Protein AF-A0A958H2D5-F1 (afdb_monomer)

Sequence (97 aa):
MSDNRQVYRGIKKGLLQLYPKQLTGNQVRHLNTLTGMMTGIVQGKRCHFETMASKTPGSGKVTSRVKRFSRYTQNERIDQETYFIVKRQLEIPNSDN

Secondary structure (DSSP, 8-state):
--HHHHHHHHHHHHHHHHS-S---HHHHHHHHHHHHHHHHHHHHSS--HHHHHHHS--SS-HHHHHHHHHHHHH-HHHIIIIIHHHHHH--------

Radius of gyration: 15.42 Å; Cα contacts (8 Å, |Δi|>4): 78; chains: 1; bounding box: 40×39×40 Å

Structure (mmCIF, N/CA/C/O backbone):
data_AF-A0A958H2D5-F1
#
_entry.id   AF-A0A958H2D5-F1
#
loop_
_atom_site.group_PDB
_atom_site.id
_atom_site.type_symbol
_atom_site.label_atom_id
_atom_site.label_alt_id
_atom_site.label_comp_id
_atom_site.label_asym_id
_atom_site.label_entity_id
_atom_site.label_seq_id
_atom_site.pdbx_PDB_ins_code
_atom_site.Cartn_x
_atom_site.Cartn_y
_atom_site.Cartn_z
_atom_site.occupancy
_atom_site.B_iso_or_equiv
_atom_site.auth_seq_id
_atom_site.auth_comp_id
_atom_site.auth_asym_id
_atom_site.auth_atom_id
_atom_site.pdbx_PDB_model_num
ATOM 1 N N . MET A 1 1 ? 0.862 5.735 -18.693 1.00 49.72 1 MET A N 1
ATOM 2 C CA . MET A 1 1 ? 0.996 5.748 -17.210 1.00 49.72 1 MET A CA 1
ATOM 3 C C . MET A 1 1 ? 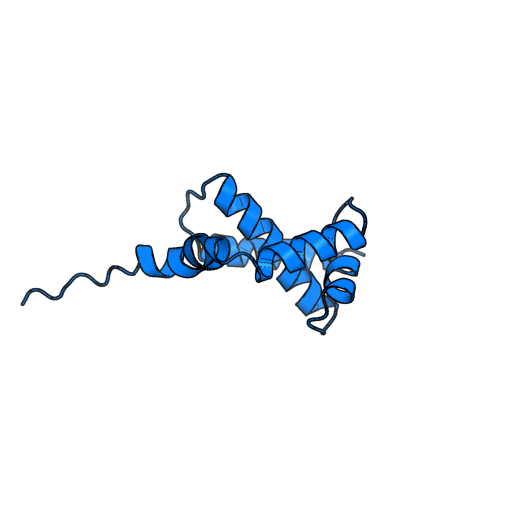-0.360 5.980 -16.509 1.00 49.72 1 MET A C 1
ATOM 5 O O . MET A 1 1 ? -0.445 6.779 -15.582 1.00 49.72 1 MET A O 1
ATOM 9 N N . SER A 1 2 ? -1.414 5.258 -16.918 1.00 55.47 2 SER A N 1
ATOM 10 C CA . SER A 1 2 ? -2.751 5.250 -16.282 1.00 55.47 2 SER A CA 1
ATOM 11 C C . SER A 1 2 ? -2.930 4.024 -15.368 1.00 55.47 2 SER A C 1
ATOM 13 O O . SER A 1 2 ? -3.500 4.116 -14.278 1.00 55.47 2 SER A O 1
ATOM 15 N N . ASP A 1 3 ? -2.324 2.902 -15.762 1.00 70.81 3 ASP A N 1
ATOM 16 C CA . ASP A 1 3 ? -2.547 1.584 -15.161 1.00 70.81 3 ASP A CA 1
ATOM 17 C C . ASP A 1 3 ? -2.143 1.490 -13.692 1.00 70.81 3 ASP A C 1
ATOM 19 O O . ASP A 1 3 ? -2.891 0.950 -12.885 1.00 70.81 3 ASP A O 1
ATOM 23 N N . ASN A 1 4 ? -1.015 2.079 -13.284 1.00 73.81 4 ASN A N 1
ATOM 24 C CA . ASN A 1 4 ? -0.505 1.928 -11.91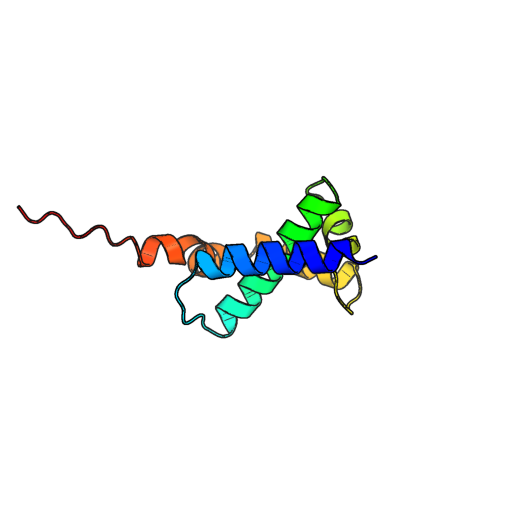4 1.00 73.81 4 ASN A CA 1
ATOM 25 C C . ASN A 1 4 ? -1.501 2.453 -10.864 1.00 73.81 4 ASN A C 1
ATOM 27 O O . ASN A 1 4 ? -1.647 1.879 -9.784 1.00 73.81 4 ASN A O 1
ATOM 31 N N . ARG A 1 5 ? -2.192 3.562 -11.171 1.00 80.06 5 ARG A N 1
ATOM 32 C CA . ARG A 1 5 ? -3.215 4.139 -10.284 1.00 80.06 5 ARG A CA 1
ATOM 33 C C . ARG A 1 5 ? -4.522 3.356 -10.356 1.00 80.06 5 ARG A C 1
ATOM 35 O O . ARG A 1 5 ? -5.206 3.267 -9.339 1.00 80.06 5 ARG A O 1
ATOM 42 N N . GLN A 1 6 ? -4.868 2.801 -11.517 1.00 83.25 6 GLN A N 1
ATOM 43 C CA . GLN A 1 6 ? -6.047 1.947 -11.671 1.00 83.25 6 GLN A CA 1
ATOM 44 C C . GLN A 1 6 ? -5.890 0.638 -10.890 1.00 83.25 6 GLN A C 1
ATOM 46 O O . GLN A 1 6 ? -6.768 0.313 -10.095 1.00 83.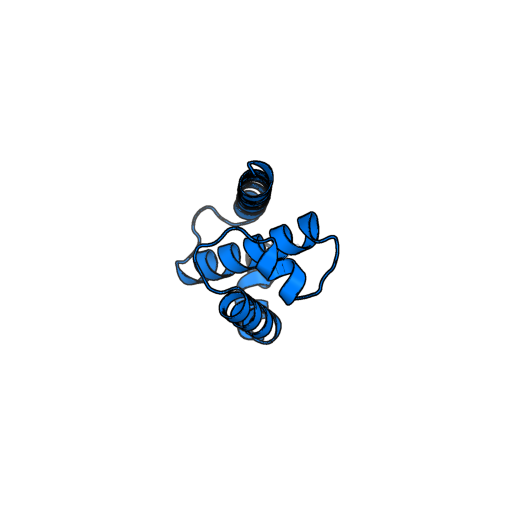25 6 GLN A O 1
ATOM 51 N N . VAL A 1 7 ? -4.740 -0.036 -11.006 1.00 83.62 7 VAL A N 1
ATOM 52 C CA . VAL A 1 7 ? -4.396 -1.237 -10.225 1.00 83.62 7 VAL A CA 1
ATOM 53 C C . VAL A 1 7 ? -4.434 -0.930 -8.729 1.00 83.62 7 VAL A C 1
ATOM 55 O O . VAL A 1 7 ? -5.098 -1.638 -7.976 1.00 83.62 7 VAL A O 1
ATOM 58 N N . TYR A 1 8 ? -3.822 0.180 -8.300 1.00 87.19 8 TYR A N 1
ATOM 59 C CA . TYR A 1 8 ? -3.881 0.609 -6.901 1.00 87.19 8 TYR A CA 1
ATOM 60 C C . TYR A 1 8 ? -5.319 0.794 -6.399 1.00 87.19 8 TYR A C 1
ATOM 62 O O . TYR A 1 8 ? -5.671 0.322 -5.320 1.00 87.19 8 TYR A O 1
ATOM 70 N N . ARG A 1 9 ? -6.170 1.478 -7.176 1.00 85.94 9 ARG A N 1
ATOM 71 C CA . ARG A 1 9 ? -7.578 1.713 -6.819 1.00 85.94 9 ARG A CA 1
ATOM 72 C C . ARG A 1 9 ? -8.387 0.417 -6.790 1.00 85.94 9 ARG A C 1
ATOM 74 O O . ARG A 1 9 ? -9.200 0.259 -5.885 1.00 85.94 9 ARG A O 1
ATOM 81 N N . GLY A 1 10 ? -8.155 -0.491 -7.737 1.00 88.00 10 GLY A N 1
ATOM 82 C CA . GLY A 1 10 ? -8.809 -1.798 -7.790 1.00 88.00 10 GLY A CA 1
ATOM 83 C C . GLY A 1 10 ? -8.477 -2.646 -6.565 1.00 88.00 10 GLY A C 1
ATOM 84 O O . GLY A 1 10 ? -9.384 -3.090 -5.865 1.00 88.00 10 GLY A O 1
ATOM 85 N N . ILE A 1 11 ? -7.187 -2.762 -6.236 1.00 86.06 11 ILE A N 1
ATOM 86 C CA . ILE A 1 11 ? -6.719 -3.473 -5.038 1.00 86.06 11 ILE A CA 1
ATOM 87 C C . ILE A 1 11 ? -7.286 -2.821 -3.775 1.00 86.06 11 ILE A C 1
ATOM 89 O O . ILE A 1 11 ? -7.819 -3.514 -2.914 1.00 86.06 11 ILE A O 1
ATOM 93 N N . LYS A 1 12 ? -7.247 -1.486 -3.676 1.00 87.06 12 LYS A N 1
ATOM 94 C CA . LYS A 1 12 ? -7.803 -0.767 -2.524 1.00 87.06 12 LYS A CA 1
ATOM 95 C C . LYS A 1 12 ? -9.296 -1.036 -2.347 1.00 87.06 12 LYS A C 1
ATOM 97 O O . LYS A 1 12 ? -9.743 -1.230 -1.222 1.00 87.0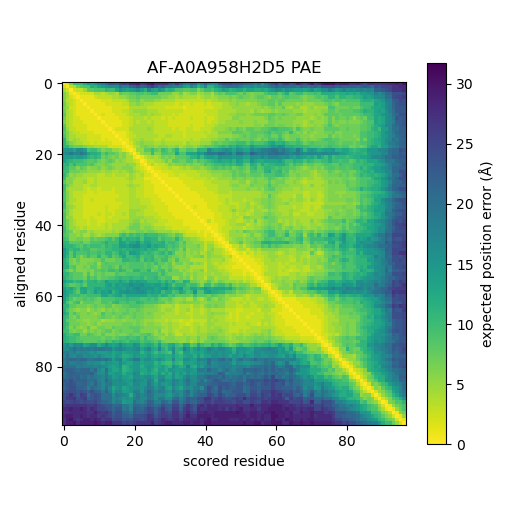6 12 LYS A O 1
ATOM 102 N N . LYS A 1 13 ? -10.063 -1.038 -3.440 1.00 86.75 13 LYS A N 1
ATOM 103 C CA . LYS A 1 13 ? -11.504 -1.313 -3.420 1.00 86.75 13 LYS A CA 1
ATOM 104 C C . LYS A 1 13 ? -11.787 -2.747 -2.969 1.00 86.75 13 LYS A C 1
ATOM 106 O O . LYS A 1 13 ? -12.648 -2.927 -2.120 1.00 86.75 13 LYS A O 1
ATOM 111 N N . GLY A 1 14 ? -11.044 -3.727 -3.487 1.00 84.44 14 GLY A N 1
ATOM 112 C CA . GLY A 1 14 ? -11.170 -5.128 -3.075 1.00 84.44 14 GLY A CA 1
ATOM 113 C C . GLY A 1 14 ? -10.815 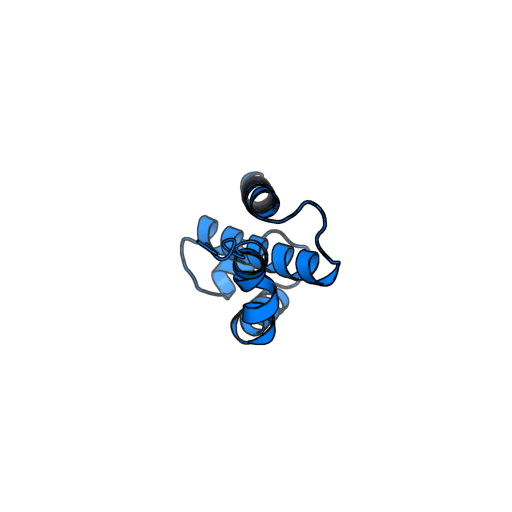-5.333 -1.604 1.00 84.44 14 GLY A C 1
ATOM 114 O O . GLY A 1 14 ? -11.573 -5.957 -0.874 1.00 84.44 14 GLY A O 1
ATOM 115 N N . LEU A 1 15 ? -9.727 -4.719 -1.129 1.00 81.88 15 LEU A N 1
ATOM 116 C CA . LEU A 1 15 ? -9.377 -4.757 0.291 1.00 81.88 15 LEU A CA 1
ATOM 117 C C . LEU A 1 15 ? -10.489 -4.142 1.144 1.00 81.88 15 LEU A C 1
ATOM 119 O O . LEU A 1 15 ? -10.950 -4.784 2.073 1.00 81.88 15 LEU A O 1
ATOM 123 N N . LEU A 1 16 ? -10.991 -2.952 0.803 1.00 80.62 16 LEU A N 1
ATOM 124 C CA . LEU A 1 16 ? -12.088 -2.314 1.544 1.00 80.62 16 LEU A CA 1
ATOM 125 C C . LEU A 1 16 ? -13.383 -3.143 1.589 1.00 80.62 16 LEU A C 1
ATOM 127 O O . LEU A 1 16 ? -14.171 -2.936 2.502 1.00 80.62 16 LEU A O 1
ATOM 131 N N . GLN A 1 17 ? -13.613 -4.062 0.645 1.00 80.12 17 GLN A N 1
ATOM 132 C CA . GLN A 1 17 ? -14.747 -4.995 0.702 1.00 80.12 17 GLN A CA 1
ATOM 133 C C . GLN A 1 17 ? -14.560 -6.101 1.750 1.00 80.12 17 GLN A C 1
ATOM 135 O O . GLN A 1 17 ? -15.549 -6.632 2.241 1.00 80.12 17 GLN A O 1
ATOM 140 N N . LEU A 1 18 ? -13.315 -6.442 2.092 1.00 76.69 18 LEU A N 1
ATOM 141 C CA . LEU A 1 18 ? -12.981 -7.467 3.086 1.00 76.69 18 LEU A CA 1
ATOM 142 C C . LEU A 1 18 ? -12.967 -6.927 4.522 1.00 76.69 18 LEU A C 1
ATOM 144 O O . LEU A 1 18 ? -12.969 -7.711 5.468 1.00 76.69 18 LEU A O 1
ATOM 148 N N . TYR A 1 19 ? -12.933 -5.604 4.694 1.00 71.56 19 TYR A N 1
ATOM 149 C CA . TYR A 1 19 ? -12.889 -4.962 6.005 1.00 71.56 19 TYR A CA 1
ATOM 150 C C . TYR A 1 19 ? -14.252 -4.373 6.403 1.00 71.56 19 TYR A C 1
ATOM 152 O O . TYR A 1 19 ? -15.022 -3.949 5.538 1.00 71.56 19 TYR A O 1
ATOM 160 N N . PRO A 1 20 ? -14.560 -4.296 7.713 1.00 67.06 20 PRO A N 1
ATOM 161 C CA . PRO A 1 20 ? -15.779 -3.651 8.191 1.00 67.06 20 PRO A CA 1
ATOM 162 C C . PRO A 1 20 ? -15.834 -2.175 7.768 1.00 67.06 20 PRO A C 1
ATOM 164 O O . PRO A 1 20 ? -14.807 -1.511 7.612 1.00 67.06 20 PRO A O 1
ATOM 167 N N . LYS A 1 21 ? -17.055 -1.636 7.616 1.00 66.31 21 LYS A N 1
ATOM 168 C CA . LYS A 1 21 ? -17.309 -0.262 7.128 1.00 66.31 21 LYS A CA 1
ATOM 169 C C . LYS A 1 21 ? -16.611 0.843 7.941 1.00 66.31 21 LYS A C 1
ATOM 171 O O . LYS A 1 21 ? -16.457 1.946 7.420 1.00 66.31 21 LYS A O 1
ATOM 176 N N . GLN A 1 22 ? -16.191 0.576 9.179 1.00 66.31 22 GLN A N 1
ATOM 177 C CA . GLN A 1 22 ? -15.413 1.506 9.998 1.00 66.31 22 GLN A CA 1
ATOM 178 C C . GLN A 1 22 ? -14.018 0.943 10.272 1.00 66.31 22 GLN A C 1
ATOM 180 O O . GLN A 1 22 ? -13.840 0.044 11.088 1.00 66.31 22 GLN A O 1
ATOM 185 N N . LEU A 1 23 ? -13.028 1.510 9.585 1.00 70.94 23 LEU A N 1
ATOM 186 C CA . LEU A 1 23 ? -11.612 1.302 9.864 1.00 70.94 23 LEU A CA 1
ATOM 187 C C . LEU A 1 23 ? -11.094 2.448 10.735 1.00 70.94 23 LEU A C 1
ATOM 189 O O . LEU A 1 23 ? -11.367 3.617 10.453 1.00 70.94 23 LEU A O 1
ATOM 193 N N . THR A 1 24 ? -10.293 2.138 11.751 1.00 77.38 24 THR A N 1
ATOM 194 C CA . THR A 1 24 ? -9.598 3.166 12.539 1.00 77.38 24 THR A CA 1
ATOM 195 C C . THR A 1 24 ? -8.513 3.857 11.701 1.00 77.38 24 THR A C 1
ATOM 197 O O . THR A 1 24 ? -8.005 3.309 10.719 1.00 77.38 24 THR A O 1
ATOM 200 N N . GLY A 1 25 ? -8.105 5.074 12.084 1.00 74.81 25 GLY A N 1
ATOM 201 C CA . GLY A 1 25 ? -7.085 5.835 11.344 1.00 74.81 25 GLY A CA 1
ATOM 202 C C . GLY A 1 25 ? -5.751 5.087 11.171 1.00 74.81 25 GLY A C 1
ATOM 203 O O . GLY A 1 25 ? -5.097 5.208 10.129 1.00 74.81 25 GLY A O 1
ATOM 204 N N . ASN A 1 26 ? -5.383 4.252 12.148 1.00 74.50 26 ASN A N 1
ATOM 205 C CA . ASN A 1 26 ? -4.214 3.376 12.062 1.00 74.50 26 ASN A CA 1
ATOM 206 C C . ASN A 1 26 ? -4.435 2.251 11.044 1.00 74.50 26 ASN A C 1
ATOM 208 O O . ASN A 1 26 ? -3.609 2.074 10.147 1.00 74.50 26 ASN A O 1
ATOM 212 N N . GLN A 1 27 ? -5.580 1.565 11.095 1.00 74.81 27 GLN A N 1
ATOM 213 C CA . GLN A 1 27 ? -5.925 0.506 10.142 1.00 74.81 27 GLN A CA 1
ATOM 214 C C . GLN A 1 27 ? -5.950 1.019 8.697 1.00 74.81 27 GLN A C 1
ATOM 216 O O . GLN A 1 27 ? -5.401 0.376 7.805 1.00 74.81 27 GLN A O 1
ATOM 221 N N . VAL A 1 28 ? -6.474 2.226 8.452 1.00 79.69 28 VAL A N 1
ATOM 222 C CA . VAL A 1 28 ? -6.438 2.858 7.120 1.00 79.69 28 VAL A CA 1
ATOM 223 C C . VAL A 1 28 ? -4.997 3.088 6.645 1.00 79.69 28 VAL A C 1
ATOM 225 O O . VAL A 1 28 ? -4.681 2.882 5.468 1.00 79.69 28 VAL A O 1
ATOM 228 N N . ARG A 1 29 ? -4.086 3.495 7.538 1.00 79.81 29 ARG A N 1
ATOM 229 C CA . ARG A 1 29 ? -2.663 3.685 7.208 1.00 79.81 29 ARG A CA 1
ATOM 230 C C . ARG A 1 29 ? -1.980 2.357 6.862 1.00 79.81 29 ARG A C 1
ATOM 232 O O . ARG A 1 29 ? -1.198 2.311 5.904 1.00 79.81 29 ARG A O 1
ATOM 239 N N . HIS A 1 30 ? -2.296 1.291 7.594 1.00 78.25 30 HIS A N 1
ATOM 240 C CA . HIS A 1 30 ? -1.805 -0.057 7.309 1.00 78.25 30 HIS A CA 1
ATOM 241 C C . HIS A 1 30 ? -2.344 -0.574 5.973 1.00 78.25 30 HIS A C 1
ATOM 243 O O . HIS A 1 30 ? -1.555 -0.965 5.115 1.00 78.25 30 HIS A O 1
ATOM 249 N N . LEU A 1 31 ? -3.647 -0.433 5.730 1.00 81.44 31 LEU A N 1
ATOM 250 C CA . LEU A 1 31 ? -4.307 -0.818 4.483 1.00 81.44 31 LEU A CA 1
ATOM 251 C C . LEU A 1 31 ? -3.711 -0.111 3.261 1.00 81.44 31 LEU A C 1
ATOM 253 O O . LEU A 1 31 ? -3.455 -0.735 2.233 1.00 81.44 31 LEU A O 1
ATOM 257 N N . ASN A 1 32 ? -3.427 1.189 3.368 1.00 84.69 32 ASN A N 1
ATOM 258 C CA . ASN A 1 32 ? -2.773 1.934 2.291 1.00 84.69 32 ASN A CA 1
ATOM 259 C C . ASN A 1 32 ? -1.354 1.410 2.003 1.00 84.69 32 ASN A C 1
ATOM 261 O O . ASN A 1 32 ? -0.924 1.428 0.846 1.00 84.69 32 ASN A O 1
ATOM 265 N N . THR A 1 33 ? -0.634 0.946 3.032 1.00 83.38 33 THR A N 1
ATOM 266 C CA . THR A 1 33 ? 0.706 0.354 2.888 1.00 83.38 33 THR A CA 1
ATOM 267 C C . THR A 1 33 ? 0.623 -1.022 2.229 1.00 83.38 33 THR A C 1
ATOM 269 O O . THR A 1 33 ? 1.328 -1.250 1.247 1.00 83.38 33 THR A O 1
ATOM 272 N N . LEU A 1 34 ? -0.309 -1.875 2.671 1.00 83.75 34 LEU A N 1
ATOM 273 C CA . LEU A 1 34 ? -0.588 -3.184 2.074 1.00 83.75 34 LEU A CA 1
ATOM 274 C C . LEU A 1 34 ? -1.001 -3.065 0.601 1.00 83.75 34 LEU A C 1
ATOM 276 O O . LEU A 1 34 ? -0.435 -3.729 -0.263 1.00 83.75 34 LEU A O 1
ATOM 280 N N . THR A 1 35 ? -1.918 -2.141 0.298 1.00 87.56 35 THR A N 1
ATOM 281 C CA . THR A 1 35 ? -2.344 -1.835 -1.077 1.00 87.56 35 THR A CA 1
ATOM 282 C C . THR A 1 35 ? -1.142 -1.452 -1.941 1.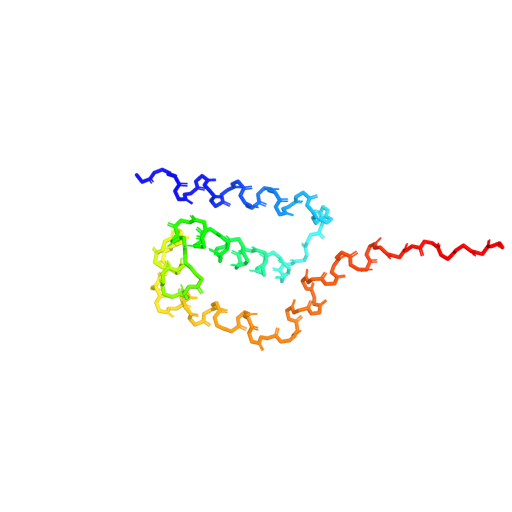00 87.56 35 THR A C 1
ATOM 284 O O . THR A 1 35 ? -1.016 -1.917 -3.074 1.00 87.56 35 THR A O 1
ATOM 287 N N . GLY A 1 36 ? -0.240 -0.615 -1.416 1.00 84.06 36 GLY A N 1
ATOM 288 C CA . GLY A 1 36 ? 0.980 -0.216 -2.115 1.00 84.06 36 GLY A CA 1
ATOM 289 C C . GLY A 1 36 ? 1.892 -1.404 -2.409 1.00 84.06 36 GLY A C 1
ATOM 290 O O . GLY A 1 36 ? 2.340 -1.565 -3.540 1.00 84.06 36 GLY A O 1
ATOM 291 N N . MET A 1 37 ? 2.097 -2.280 -1.426 1.00 82.31 37 MET A N 1
ATOM 292 C CA . MET A 1 37 ? 2.884 -3.500 -1.598 1.00 82.31 37 MET A CA 1
ATOM 293 C C . MET A 1 37 ? 2.276 -4.422 -2.663 1.00 82.31 37 MET A C 1
ATOM 295 O O . MET A 1 37 ? 2.947 -4.747 -3.638 1.00 82.31 37 MET A O 1
ATOM 299 N N . MET A 1 38 ? 0.990 -4.761 -2.561 1.00 84.12 38 MET A N 1
ATOM 300 C CA . MET A 1 38 ? 0.298 -5.593 -3.556 1.00 84.12 38 MET A CA 1
ATOM 301 C C . MET A 1 38 ? 0.364 -4.984 -4.963 1.00 84.12 38 MET A C 1
ATOM 303 O O . MET A 1 38 ? 0.675 -5.671 -5.931 1.00 84.12 38 MET A O 1
ATOM 307 N N . THR A 1 39 ? 0.168 -3.669 -5.075 1.00 85.00 39 THR A N 1
ATOM 308 C CA . THR A 1 39 ? 0.295 -2.929 -6.340 1.00 85.00 39 THR A CA 1
ATOM 309 C C . THR A 1 39 ? 1.706 -3.027 -6.923 1.00 85.00 39 THR A C 1
ATOM 311 O O . THR A 1 39 ? 1.873 -3.147 -8.138 1.00 85.00 39 THR A O 1
ATOM 314 N N . GLY A 1 40 ? 2.730 -2.965 -6.070 1.00 80.62 40 GLY A N 1
ATOM 315 C CA . GLY A 1 40 ? 4.126 -3.141 -6.453 1.00 80.62 40 GLY A CA 1
ATOM 316 C C . GLY A 1 40 ? 4.445 -4.565 -6.910 1.00 80.62 40 GLY A C 1
ATOM 317 O O . GLY A 1 40 ? 5.182 -4.725 -7.878 1.00 80.62 40 GLY A O 1
ATOM 318 N N . ILE A 1 41 ? 3.860 -5.583 -6.271 1.00 84.19 41 ILE A N 1
ATOM 319 C CA . ILE A 1 41 ? 4.026 -6.997 -6.647 1.00 84.19 41 ILE A CA 1
ATOM 320 C C . ILE A 1 41 ? 3.364 -7.269 -7.997 1.00 84.19 41 ILE A C 1
ATOM 322 O O . ILE A 1 41 ? 4.021 -7.777 -8.901 1.00 84.19 41 ILE A O 1
ATOM 326 N N . VAL A 1 42 ? 2.096 -6.875 -8.164 1.00 82.00 42 VAL A N 1
ATOM 327 C CA . VAL A 1 42 ? 1.327 -7.103 -9.402 1.00 82.00 42 VAL A CA 1
ATOM 328 C C . VAL A 1 42 ? 2.020 -6.471 -10.609 1.00 82.00 42 VAL A C 1
ATOM 330 O O . VAL A 1 42 ? 2.109 -7.079 -11.672 1.00 82.00 42 VAL A O 1
ATOM 333 N N . GLN A 1 43 ? 2.568 -5.268 -10.446 1.00 79.25 43 GLN A N 1
ATOM 334 C CA . GLN A 1 43 ? 3.234 -4.566 -11.54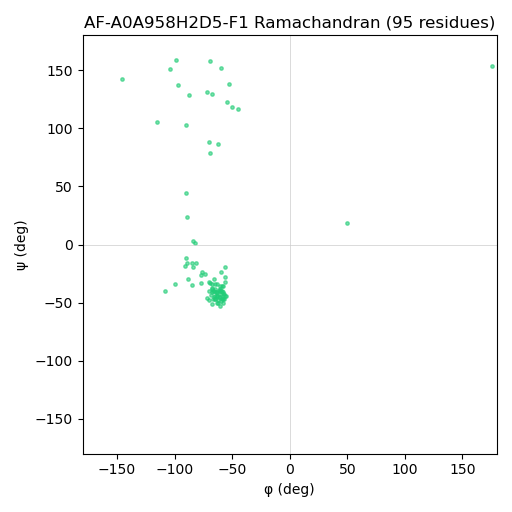2 1.00 79.25 43 GLN A CA 1
ATOM 335 C C . GLN A 1 43 ? 4.701 -4.956 -11.731 1.00 79.25 43 GLN A C 1
ATOM 337 O O . GLN A 1 43 ? 5.206 -4.945 -12.850 1.00 79.25 43 GLN A O 1
ATOM 342 N N . GLY A 1 44 ? 5.411 -5.240 -10.640 1.00 73.31 44 GLY A N 1
ATOM 343 C CA . GLY A 1 44 ? 6.818 -5.624 -10.667 1.00 73.31 44 GLY A CA 1
ATOM 344 C C . GLY A 1 44 ? 7.036 -7.099 -10.998 1.00 73.31 44 GLY A C 1
ATOM 345 O O . GLY A 1 44 ? 8.164 -7.474 -11.310 1.00 73.31 44 GLY A O 1
ATOM 346 N N . LYS A 1 45 ? 5.983 -7.929 -10.898 1.00 74.94 45 LYS A N 1
ATOM 347 C CA . LYS A 1 45 ? 6.003 -9.401 -11.001 1.00 74.94 45 LYS A CA 1
ATOM 348 C C . LYS A 1 45 ? 7.069 -10.067 -10.117 1.00 74.94 45 LYS A C 1
ATOM 350 O O . LYS A 1 45 ? 7.466 -11.202 -10.358 1.00 74.94 45 LYS A O 1
ATOM 355 N N . ARG A 1 46 ? 7.570 -9.342 -9.114 1.00 74.06 46 ARG A N 1
ATOM 356 C CA . ARG A 1 46 ? 8.642 -9.744 -8.202 1.00 74.06 46 ARG A CA 1
ATOM 357 C C . ARG A 1 46 ? 8.365 -9.163 -6.823 1.00 74.06 46 ARG A C 1
ATOM 359 O O . ARG A 1 46 ? 7.932 -8.018 -6.706 1.00 74.06 46 ARG A O 1
ATOM 366 N N . CYS A 1 47 ? 8.680 -9.932 -5.786 1.00 72.81 47 CYS A N 1
ATOM 367 C CA . CYS A 1 47 ? 8.450 -9.568 -4.384 1.00 72.81 47 CYS A CA 1
ATOM 368 C C . CYS A 1 47 ? 9.622 -8.798 -3.750 1.00 72.81 47 CYS A C 1
ATOM 370 O O . CYS A 1 47 ? 9.806 -8.832 -2.538 1.00 72.81 47 CYS A O 1
ATOM 372 N N . HIS A 1 48 ? 10.448 -8.124 -4.554 1.00 80.06 48 HIS A N 1
ATOM 373 C CA . HIS A 1 48 ? 11.576 -7.355 -4.039 1.00 80.06 48 HIS A CA 1
ATOM 374 C C . HIS A 1 48 ? 11.136 -5.927 -3.688 1.00 80.06 48 HIS A C 1
ATOM 376 O O . HIS A 1 48 ? 10.536 -5.240 -4.520 1.00 80.06 48 HIS A O 1
ATOM 382 N N . PHE A 1 49 ? 11.437 -5.458 -2.470 1.00 77.88 49 PHE A N 1
ATOM 383 C CA . PHE A 1 49 ? 10.905 -4.189 -1.955 1.00 77.88 49 PHE A CA 1
ATOM 384 C C . PHE A 1 49 ? 11.243 -2.978 -2.828 1.00 77.88 49 PHE A C 1
ATOM 386 O O . PHE A 1 49 ? 10.405 -2.089 -2.975 1.00 77.88 49 PHE A O 1
ATOM 393 N N . GLU A 1 50 ? 12.425 -2.937 -3.443 1.00 78.94 50 GLU A N 1
ATOM 394 C CA . GLU A 1 50 ? 12.825 -1.842 -4.335 1.00 78.94 50 GLU A CA 1
ATOM 395 C C . GLU A 1 50 ? 12.006 -1.824 -5.631 1.00 78.94 50 GLU A C 1
ATOM 397 O O . GLU A 1 50 ? 11.495 -0.781 -6.057 1.00 78.94 50 GLU A O 1
ATOM 402 N N . THR A 1 51 ? 11.798 -3.000 -6.226 1.00 76.25 51 THR A N 1
ATOM 403 C CA . THR A 1 51 ? 10.960 -3.173 -7.418 1.00 76.25 51 THR A CA 1
ATOM 404 C C . THR A 1 51 ? 9.510 -2.804 -7.114 1.00 76.25 51 THR A C 1
ATOM 406 O O . THR A 1 51 ? 8.876 -2.076 -7.875 1.00 76.25 51 THR A O 1
ATOM 409 N N . MET A 1 52 ? 8.996 -3.211 -5.955 1.00 77.31 52 MET A N 1
ATOM 410 C CA . MET A 1 52 ? 7.647 -2.860 -5.518 1.00 77.31 52 MET A CA 1
ATOM 411 C C . MET A 1 52 ? 7.506 -1.351 -5.282 1.00 77.31 52 MET A C 1
ATOM 413 O O . MET A 1 52 ? 6.560 -0.719 -5.759 1.00 77.31 52 MET A O 1
ATOM 417 N N . ALA A 1 53 ? 8.461 -0.747 -4.573 1.00 77.88 53 ALA A N 1
ATOM 418 C CA . ALA A 1 53 ? 8.445 0.669 -4.229 1.00 77.88 53 ALA A CA 1
ATOM 419 C C . ALA A 1 53 ? 8.557 1.567 -5.463 1.00 77.88 53 ALA A C 1
ATOM 421 O O . ALA A 1 53 ? 7.874 2.586 -5.522 1.00 77.88 53 ALA A O 1
ATOM 422 N N . SER A 1 54 ? 9.362 1.192 -6.458 1.00 79.50 54 SER A N 1
ATOM 423 C CA . SER A 1 54 ? 9.493 1.950 -7.710 1.00 79.50 54 SER A CA 1
ATOM 424 C C . SER A 1 54 ? 8.215 1.927 -8.559 1.00 79.50 54 SER A C 1
ATOM 426 O O . SER A 1 54 ? 7.884 2.932 -9.187 1.00 79.50 54 SER A O 1
ATOM 428 N N . LYS A 1 55 ? 7.457 0.822 -8.540 1.00 77.88 55 LYS A N 1
ATOM 429 C CA . LYS A 1 55 ? 6.214 0.652 -9.319 1.00 77.88 55 LYS A CA 1
ATOM 430 C C . LYS A 1 55 ? 4.948 1.127 -8.600 1.00 77.88 55 LYS A C 1
ATOM 432 O O . LYS A 1 55 ? 3.916 1.352 -9.238 1.00 77.88 55 LYS A O 1
ATOM 437 N N . THR A 1 56 ? 5.015 1.321 -7.286 1.00 76.25 56 THR A N 1
ATOM 438 C CA . THR A 1 56 ? 3.900 1.854 -6.496 1.00 76.25 56 THR A CA 1
ATOM 439 C C . THR A 1 56 ? 3.696 3.345 -6.795 1.00 76.25 56 THR A C 1
ATOM 441 O O . THR A 1 56 ? 4.661 4.107 -6.728 1.00 76.25 56 THR A O 1
ATOM 444 N N . PRO A 1 57 ? 2.470 3.818 -7.072 1.00 68.38 57 PRO A N 1
ATOM 445 C CA . PRO A 1 57 ? 2.207 5.250 -7.213 1.00 68.38 57 PRO A CA 1
ATOM 446 C C . PRO A 1 57 ? 2.365 5.988 -5.867 1.00 68.38 57 PRO A C 1
ATOM 448 O O . PRO A 1 57 ? 1.793 5.584 -4.858 1.00 68.38 57 PRO A O 1
ATOM 451 N N . GLY A 1 58 ? 3.134 7.085 -5.841 1.00 69.31 58 GLY A N 1
ATOM 452 C CA . GLY A 1 58 ? 3.307 7.938 -4.657 1.00 69.31 58 GLY A CA 1
ATOM 453 C C . GLY A 1 58 ? 4.328 9.062 -4.864 1.00 69.31 58 GLY A C 1
ATOM 454 O O . GLY A 1 58 ? 5.236 8.925 -5.677 1.00 69.31 58 GLY A O 1
ATOM 455 N N . SER A 1 59 ? 4.191 10.164 -4.120 1.00 61.88 59 SER A N 1
ATOM 456 C CA . SER A 1 59 ? 5.028 11.376 -4.231 1.00 61.88 59 SER A CA 1
ATOM 457 C C . SER A 1 59 ? 6.348 11.324 -3.441 1.00 61.88 59 SER A C 1
ATOM 459 O O . SER A 1 59 ? 7.093 12.297 -3.413 1.00 61.88 59 SER A O 1
ATOM 461 N N . GLY A 1 60 ? 6.657 10.202 -2.782 1.00 73.62 60 GLY A N 1
ATOM 462 C CA . GLY A 1 60 ? 7.847 10.050 -1.936 1.00 73.62 60 GLY A CA 1
ATOM 463 C C . GLY A 1 60 ? 9.029 9.347 -2.613 1.00 73.62 60 GLY A C 1
ATOM 464 O O . GLY A 1 60 ? 8.863 8.543 -3.537 1.00 73.62 60 GLY A O 1
ATOM 465 N N . LYS A 1 61 ? 10.241 9.571 -2.078 1.00 82.56 61 LYS A N 1
ATOM 466 C CA . LYS A 1 61 ? 11.463 8.848 -2.483 1.00 82.56 61 LYS A CA 1
ATOM 467 C C . LYS A 1 61 ? 11.243 7.329 -2.416 1.00 82.56 61 LYS A C 1
ATOM 469 O O . LYS A 1 61 ? 10.644 6.824 -1.464 1.00 82.56 61 LYS A O 1
ATOM 474 N N . VAL A 1 62 ? 11.735 6.594 -3.417 1.00 80.94 62 VAL A N 1
ATOM 475 C CA . VAL A 1 62 ? 11.638 5.119 -3.483 1.00 80.94 62 VAL A CA 1
ATOM 476 C C . VAL A 1 62 ? 12.227 4.483 -2.220 1.00 80.94 62 VAL A C 1
ATOM 478 O O . VAL A 1 62 ? 11.574 3.662 -1.586 1.00 80.94 62 VAL A O 1
ATOM 481 N N . THR A 1 63 ? 13.387 4.961 -1.766 1.00 81.12 63 THR A N 1
ATOM 482 C CA . THR A 1 63 ? 14.073 4.487 -0.550 1.00 81.12 63 THR A CA 1
ATOM 483 C C . THR A 1 63 ? 13.239 4.630 0.728 1.00 81.12 63 THR A C 1
ATOM 485 O O . THR A 1 63 ? 13.269 3.761 1.596 1.00 81.12 63 THR A O 1
ATOM 488 N N . SER A 1 64 ? 12.437 5.693 0.843 1.00 83.44 64 SER A N 1
ATOM 489 C CA . SER A 1 64 ? 11.513 5.881 1.972 1.00 83.44 64 SER A CA 1
ATOM 490 C C . SER A 1 64 ? 10.389 4.840 1.962 1.00 83.44 64 SER A C 1
ATOM 492 O O . SER A 1 64 ? 10.009 4.307 3.006 1.00 83.44 64 SER A O 1
ATOM 494 N N . ARG A 1 65 ? 9.896 4.485 0.770 1.00 80.69 65 ARG A N 1
ATOM 495 C CA . ARG A 1 65 ? 8.876 3.444 0.591 1.00 80.69 65 ARG A CA 1
ATOM 496 C C . ARG A 1 65 ? 9.429 2.049 0.871 1.00 80.69 65 ARG A C 1
ATOM 498 O O . ARG A 1 65 ? 8.763 1.293 1.563 1.00 80.69 65 ARG A O 1
ATOM 505 N N . VAL A 1 66 ? 10.661 1.756 0.450 1.00 83.75 66 VAL A N 1
ATOM 506 C CA . VAL A 1 66 ? 11.367 0.509 0.800 1.00 83.75 66 VAL A CA 1
ATOM 507 C C . VAL A 1 66 ? 11.485 0.360 2.316 1.00 83.75 66 VAL A C 1
ATOM 509 O O . VAL A 1 66 ? 11.063 -0.653 2.867 1.00 83.75 66 VAL A O 1
ATOM 512 N N . LYS A 1 67 ? 11.962 1.399 3.018 1.00 84.12 67 LYS A N 1
ATOM 513 C CA . LYS A 1 67 ? 12.037 1.391 4.490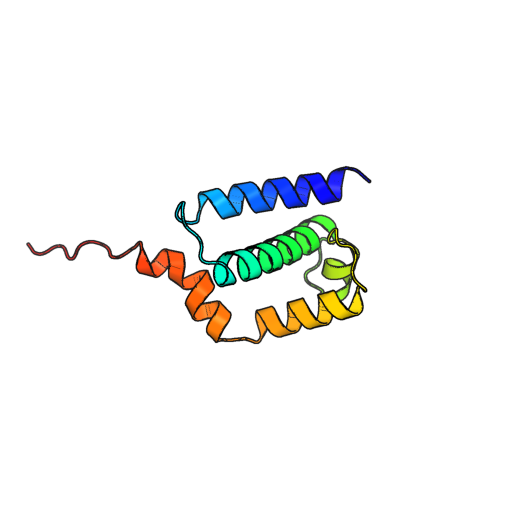 1.00 84.12 67 LYS A CA 1
ATOM 514 C C . LYS A 1 67 ? 10.665 1.203 5.133 1.00 84.12 67 LYS A C 1
ATOM 516 O O . LYS A 1 67 ? 10.547 0.481 6.117 1.00 84.12 67 LYS A O 1
ATOM 521 N N . ARG A 1 68 ? 9.622 1.835 4.585 1.00 81.62 68 ARG A N 1
ATOM 522 C CA . ARG A 1 68 ? 8.243 1.654 5.058 1.00 81.62 68 ARG A CA 1
ATOM 523 C C . ARG A 1 68 ? 7.769 0.210 4.874 1.00 81.62 68 ARG A C 1
ATOM 525 O O . ARG A 1 68 ? 7.182 -0.318 5.806 1.00 81.62 68 ARG A O 1
ATOM 532 N N . PHE A 1 69 ? 8.031 -0.416 3.726 1.00 81.44 69 PHE A N 1
ATOM 533 C CA . PHE A 1 69 ? 7.651 -1.807 3.455 1.00 81.44 69 PHE A CA 1
ATOM 534 C C . PHE A 1 69 ? 8.403 -2.788 4.354 1.00 81.44 69 PHE A C 1
ATOM 536 O O . PHE A 1 69 ? 7.766 -3.617 4.988 1.00 81.44 69 PHE A O 1
ATOM 543 N N . SER A 1 70 ? 9.717 -2.614 4.512 1.00 82.75 70 SER A N 1
ATOM 544 C CA . SER A 1 70 ? 10.526 -3.424 5.431 1.00 82.75 70 SER A CA 1
ATOM 545 C C . SER A 1 70 ? 10.026 -3.325 6.874 1.00 82.75 70 SER A C 1
ATOM 547 O O . SER A 1 70 ? 9.859 -4.339 7.542 1.00 82.75 70 SER A O 1
ATOM 549 N N . ARG A 1 71 ? 9.738 -2.107 7.356 1.00 81.88 71 ARG A N 1
ATOM 550 C CA . ARG A 1 71 ? 9.158 -1.901 8.694 1.00 81.88 71 ARG A CA 1
ATOM 551 C C . ARG A 1 71 ? 7.762 -2.500 8.812 1.00 81.88 71 ARG A C 1
ATOM 553 O O . ARG A 1 71 ? 7.396 -2.946 9.887 1.00 81.88 71 ARG A O 1
ATOM 560 N N . TYR A 1 72 ? 6.981 -2.477 7.734 1.00 76.12 72 TYR A N 1
ATOM 561 C CA . TYR A 1 72 ? 5.636 -3.038 7.718 1.00 76.12 72 TYR A CA 1
ATOM 562 C C . TYR A 1 72 ? 5.660 -4.567 7.854 1.00 76.12 72 TYR A C 1
ATOM 564 O O . TYR A 1 72 ? 4.872 -5.111 8.613 1.00 76.12 72 TYR A O 1
ATOM 572 N N . THR A 1 73 ? 6.594 -5.251 7.187 1.00 75.00 73 THR A N 1
ATOM 573 C CA . THR A 1 73 ? 6.736 -6.718 7.266 1.00 75.00 73 THR A CA 1
ATOM 574 C C . THR A 1 73 ? 7.408 -7.211 8.543 1.00 75.00 73 THR A C 1
ATOM 576 O O . THR A 1 73 ? 7.192 -8.347 8.932 1.00 75.00 73 THR A O 1
ATOM 579 N N . GLN A 1 74 ? 8.242 -6.385 9.179 1.00 77.69 74 GLN A N 1
ATOM 580 C CA . GLN A 1 74 ? 8.971 -6.749 10.403 1.00 77.69 74 GLN A CA 1
ATOM 581 C C . GLN A 1 74 ? 8.210 -6.419 11.694 1.00 77.69 74 GLN A C 1
ATOM 583 O O . GLN A 1 74 ? 8.645 -6.799 12.774 1.00 77.69 74 GLN A O 1
ATOM 588 N N . ASN A 1 75 ? 7.119 -5.656 11.617 1.00 72.31 75 ASN A N 1
ATOM 589 C CA . ASN A 1 75 ? 6.402 -5.211 12.805 1.00 72.31 75 ASN A CA 1
ATOM 590 C C . ASN A 1 75 ? 5.308 -6.219 13.181 1.00 72.31 75 ASN A C 1
ATOM 592 O O . ASN A 1 75 ? 4.228 -6.209 12.596 1.00 72.31 75 ASN A O 1
ATOM 596 N N . GLU A 1 76 ? 5.571 -7.038 14.198 1.00 57.94 76 GLU A N 1
ATOM 597 C CA . GLU A 1 76 ? 4.653 -8.068 14.716 1.00 57.94 76 GLU A CA 1
ATOM 598 C C . GLU A 1 76 ? 3.283 -7.513 15.150 1.00 57.94 76 GLU A C 1
ATOM 600 O O . GLU A 1 76 ? 2.267 -8.198 15.038 1.00 57.94 76 GLU A O 1
ATOM 605 N N . ARG A 1 77 ? 3.204 -6.237 15.566 1.00 61.03 77 ARG A N 1
ATOM 606 C CA . ARG A 1 77 ? 1.915 -5.593 15.895 1.00 61.03 77 ARG A CA 1
ATOM 607 C C . ARG A 1 77 ? 1.003 -5.430 14.684 1.00 61.03 77 ARG A C 1
ATOM 609 O O . ARG A 1 77 ? -0.214 -5.431 14.830 1.00 61.03 77 ARG A O 1
ATOM 616 N N . ILE A 1 78 ? 1.579 -5.277 13.492 1.00 60.66 78 ILE A N 1
ATOM 617 C CA . ILE A 1 78 ? 0.807 -5.169 12.251 1.00 60.66 78 ILE A CA 1
ATOM 618 C C . ILE A 1 78 ? 0.165 -6.511 11.933 1.00 60.66 78 ILE A C 1
ATOM 620 O O . ILE A 1 78 ? -0.957 -6.524 11.431 1.00 60.66 78 ILE A O 1
ATOM 624 N N . ASP A 1 79 ? 0.831 -7.614 12.280 1.00 57.31 79 ASP A N 1
ATOM 625 C CA . ASP A 1 79 ? 0.284 -8.948 12.090 1.00 57.31 79 ASP A CA 1
ATOM 626 C C . ASP A 1 79 ? -0.987 -9.128 12.930 1.00 57.31 79 ASP A C 1
ATOM 628 O O . ASP A 1 79 ? -2.063 -9.401 12.395 1.00 57.31 79 ASP A O 1
ATOM 632 N N . GLN A 1 80 ? -0.883 -8.782 14.218 1.00 54.88 80 GLN A N 1
ATOM 633 C CA . GLN A 1 80 ? -1.971 -8.820 15.198 1.00 54.88 80 GLN A CA 1
ATOM 634 C C . GLN A 1 80 ? -3.141 -7.881 14.868 1.00 54.88 80 GLN A C 1
ATOM 636 O O . GLN A 1 80 ? -4.291 -8.303 14.898 1.00 54.88 80 GLN A O 1
ATOM 641 N N . GLU A 1 81 ? -2.889 -6.619 14.521 1.00 56.81 81 GLU A N 1
ATOM 642 C CA . GLU A 1 81 ? -3.972 -5.664 14.249 1.00 56.81 81 GLU A CA 1
ATOM 643 C C . GLU A 1 81 ? -4.520 -5.717 12.821 1.00 56.81 81 GLU A C 1
ATOM 645 O O . GLU A 1 81 ? -5.607 -5.196 12.605 1.00 56.81 81 GLU A O 1
ATOM 650 N N . THR A 1 82 ? -3.806 -6.277 11.836 1.00 58.16 82 THR A N 1
ATOM 651 C CA . THR A 1 82 ? -4.210 -6.194 10.414 1.00 58.16 82 THR A CA 1
ATOM 652 C C . THR A 1 82 ? -4.712 -7.523 9.858 1.00 58.16 82 THR A C 1
ATOM 654 O O . THR A 1 82 ? -5.702 -7.517 9.122 1.00 58.16 82 THR A O 1
ATOM 657 N N . TYR A 1 83 ? -4.078 -8.653 10.204 1.00 57.44 83 TYR A N 1
ATOM 658 C CA . TYR A 1 83 ? -4.506 -9.975 9.726 1.00 57.44 83 TYR A CA 1
ATOM 659 C C . TYR A 1 83 ? -5.550 -10.619 10.646 1.00 57.44 83 TYR A C 1
ATOM 661 O O . TYR A 1 83 ? -6.449 -11.305 10.159 1.00 57.44 83 TYR A O 1
ATOM 669 N N . PHE A 1 84 ? -5.540 -10.321 11.952 1.00 51.66 84 PHE A N 1
ATOM 670 C CA . PHE A 1 84 ? -6.577 -10.822 12.867 1.00 51.66 84 PHE A CA 1
ATOM 671 C C . PHE A 1 84 ? -7.878 -10.004 12.860 1.00 51.66 84 PHE A C 1
ATOM 673 O O . PHE A 1 84 ? -8.809 -10.389 13.562 1.00 51.66 84 PHE A O 1
ATOM 680 N N . ILE A 1 85 ? -8.027 -8.944 12.049 1.00 51.66 85 ILE A N 1
ATOM 681 C CA . ILE A 1 85 ? -9.345 -8.285 11.885 1.00 51.66 85 ILE A CA 1
ATOM 682 C C . ILE A 1 85 ? -10.372 -9.277 11.326 1.00 51.66 85 ILE A C 1
ATOM 684 O O . ILE A 1 85 ? -11.517 -9.282 11.770 1.00 51.66 85 ILE A O 1
ATOM 688 N N . VAL A 1 86 ? -9.949 -10.180 10.432 1.00 47.50 86 VAL A N 1
ATOM 689 C CA . VAL A 1 86 ? -10.798 -11.297 9.986 1.00 47.50 86 VAL A CA 1
ATOM 690 C C . VAL A 1 86 ? -11.105 -12.235 11.157 1.00 47.50 86 VAL A C 1
ATOM 692 O O . VAL A 1 86 ? -12.243 -12.659 11.329 1.00 47.50 86 VAL A O 1
ATOM 695 N N . LYS A 1 87 ? -10.115 -12.512 12.013 1.00 41.47 87 LYS A N 1
ATOM 696 C CA . LYS A 1 87 ? -10.271 -13.442 13.137 1.00 41.47 87 LYS A CA 1
ATOM 697 C C . LYS A 1 87 ? -11.179 -12.907 14.251 1.00 41.47 87 LYS A C 1
ATOM 699 O O . LYS A 1 87 ? -11.878 -13.700 14.861 1.00 41.47 87 LYS A O 1
ATOM 704 N N . ARG A 1 88 ? -11.213 -11.591 14.497 1.00 42.53 88 ARG A N 1
ATOM 705 C CA . ARG A 1 88 ? -12.088 -10.991 15.523 1.00 42.53 88 ARG A CA 1
ATOM 706 C C . ARG A 1 88 ? -13.554 -10.902 15.093 1.00 42.53 88 ARG A C 1
ATOM 708 O O . ARG A 1 88 ? -14.422 -10.865 15.950 1.00 42.53 88 ARG A O 1
ATOM 715 N N . GLN A 1 89 ? -13.837 -10.883 13.789 1.00 46.19 89 GLN A N 1
ATOM 716 C CA . GLN A 1 89 ? -15.213 -10.934 13.281 1.00 46.19 89 GLN A CA 1
ATOM 717 C C . GLN A 1 89 ? -15.695 -12.372 13.011 1.00 46.19 89 GLN A C 1
ATOM 719 O O . GLN A 1 89 ? -16.897 -12.603 12.943 1.00 46.19 89 GLN A O 1
ATOM 724 N N . LEU A 1 90 ? -14.774 -13.335 12.894 1.00 47.88 90 LEU A N 1
ATOM 725 C CA . LEU A 1 90 ? -15.054 -14.774 12.902 1.00 47.88 90 LEU A CA 1
ATOM 726 C C . LEU A 1 90 ? -15.003 -15.348 14.327 1.00 47.88 90 LEU A C 1
ATOM 728 O O . LEU A 1 90 ? -14.459 -16.432 14.545 1.00 47.88 90 LEU A O 1
ATOM 732 N N . GLU A 1 91 ? -15.600 -14.651 15.296 1.00 46.78 91 GLU A N 1
ATOM 733 C CA . GLU A 1 91 ? -16.210 -15.351 16.427 1.00 46.78 91 GLU A CA 1
ATOM 734 C C . GLU A 1 91 ? -17.324 -16.217 15.828 1.00 46.78 91 GLU A C 1
ATOM 736 O O . GLU A 1 91 ? -18.461 -15.786 15.645 1.00 46.78 91 GLU A O 1
ATOM 741 N N . ILE A 1 92 ? -16.946 -17.426 15.401 1.00 53.94 92 ILE A N 1
ATOM 742 C CA . ILE A 1 92 ? -17.875 -18.525 15.169 1.00 53.94 92 ILE A CA 1
ATOM 743 C C . ILE A 1 92 ? -18.703 -18.574 16.453 1.00 53.94 92 ILE A C 1
ATOM 745 O O . ILE A 1 92 ? -18.095 -18.725 17.518 1.00 53.94 92 ILE A O 1
ATOM 749 N N . PRO A 1 93 ? -20.031 -18.365 16.401 1.00 44.72 93 PRO A N 1
ATOM 750 C CA . PRO A 1 93 ? -20.838 -18.502 17.596 1.00 44.72 93 PRO A CA 1
ATOM 751 C C . PRO A 1 93 ? -20.541 -19.891 18.140 1.00 44.72 93 PRO A C 1
ATOM 753 O O . PRO A 1 93 ? -20.646 -20.872 17.397 1.00 44.72 93 PRO A O 1
ATOM 756 N N . 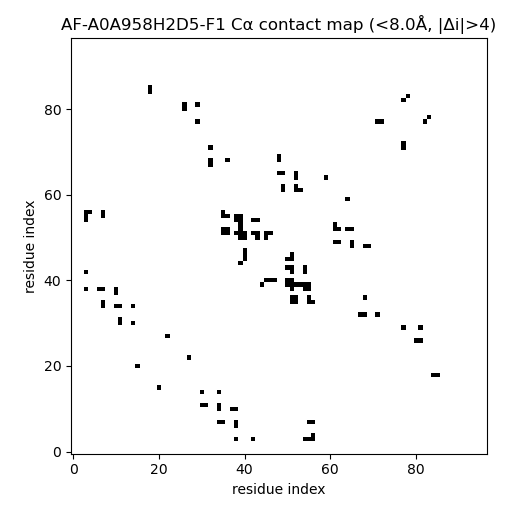ASN A 1 94 ? -20.087 -19.948 19.395 1.00 49.91 94 ASN A N 1
ATOM 757 C CA . ASN A 1 94 ? -20.025 -21.197 20.131 1.00 49.91 94 ASN A CA 1
ATOM 758 C C . ASN A 1 94 ? -21.361 -21.887 19.880 1.00 49.91 94 ASN A C 1
ATOM 760 O O . ASN A 1 94 ? -22.420 -21.331 20.184 1.00 49.91 94 ASN A O 1
ATOM 764 N N . SER A 1 95 ? -21.311 -23.044 19.228 1.00 46.88 95 SER A N 1
ATOM 765 C CA . SER A 1 95 ? -22.437 -23.951 19.190 1.00 46.88 95 SER A CA 1
ATOM 766 C C . SER A 1 95 ? -22.577 -24.499 20.604 1.00 46.88 95 SER A C 1
ATOM 768 O O . SER A 1 95 ? -22.108 -25.594 20.901 1.00 46.88 95 SER A O 1
ATOM 770 N N . ASP A 1 96 ? -23.164 -23.693 21.483 1.00 47.12 96 ASP A N 1
ATOM 771 C CA . ASP A 1 96 ? -23.839 -24.197 22.662 1.00 47.12 96 ASP A CA 1
ATOM 772 C C . ASP A 1 96 ? -25.100 -24.901 22.152 1.00 47.12 96 ASP A C 1
ATOM 774 O O . ASP A 1 96 ? -26.147 -24.278 21.954 1.00 47.12 96 ASP A O 1
ATOM 778 N N . ASN A 1 97 ? -24.943 -26.189 21.840 1.00 40.44 97 ASN A N 1
ATOM 779 C CA . ASN A 1 97 ? -25.955 -27.225 22.036 1.00 40.44 97 ASN A CA 1
ATOM 780 C C . ASN A 1 97 ? -25.278 -28.598 22.090 1.00 40.44 97 ASN A C 1
ATOM 782 O O . ASN A 1 97 ? -24.685 -28.994 21.059 1.00 40.44 97 ASN A O 1
#

pLDDT: mean 72.0, std 13.26, range [40.44, 88.0]

Foldseek 3Di:
DPVLVVQLVVLLVVVCVLAPPDDDPVQVVLSSLVSLQVSQCVVLVDNQQLSSLVSGDDDDDSVVNSVVNVCSVPDVVNCVPHVCSNVVVPPVPPPPD

Mean predicted aligned error: 10.32 Å

Solvent-accessible surface area (backbone atoms only — not comparable to full-atom values): 5650 Å² total; per-residue (Å²): 141,61,60,54,58,51,51,34,51,51,49,43,52,56,52,57,70,78,46,69,98,78,69,53,77,66,53,50,54,49,49,55,50,51,32,38,49,54,35,0,29,73,73,46,76,39,90,45,55,63,51,13,30,67,50,27,80,71,99,65,61,46,68,60,43,29,53,50,51,54,51,55,76,69,35,66,66,49,52,59,66,60,64,36,54,60,55,70,72,57,66,68,74,78,79,87,122